Protein AF-A0A920EAX0-F1 (afdb_monomer_lite)

Foldseek 3Di:
DDPPDDDDDPDDAPDDPHDAAAQEEQDLVSLLPDDLRYAYEYQAQPPCSLVSNCVNCVVVPHHRHHYDYFHPLQAQEEEADQDQVVCLVPCLVVLLVCQVVVDVVCPDPDRGQNHDPDNHSVSVDVVSGNYYYYHPVVVVVSVVVGPPDDHPYPHPDPDDDPPPDDDD

pLDDT: mean 79.2, std 18.11, range [25.66, 96.62]

Structure (mmCIF, N/CA/C/O backbone):
data_AF-A0A920EAX0-F1
#
_entry.id   AF-A0A920EAX0-F1
#
loop_
_atom_site.group_PDB
_atom_site.id
_atom_site.type_symbol
_atom_site.label_atom_id
_atom_site.label_alt_id
_atom_site.label_comp_id
_atom_site.label_asym_id
_atom_site.label_entity_id
_atom_site.label_seq_id
_atom_site.pdbx_PDB_ins_code
_atom_site.Cartn_x
_atom_site.Cartn_y
_atom_site.Cartn_z
_atom_site.occupancy
_atom_site.B_iso_or_equiv
_atom_site.auth_seq_id
_atom_site.auth_comp_id
_atom_site.auth_asym_id
_atom_site.auth_atom_id
_atom_site.pdbx_PDB_model_num
ATOM 1 N N . MET A 1 1 ? 32.086 -8.673 -3.005 1.00 49.19 1 MET A N 1
ATOM 2 C CA . MET A 1 1 ? 32.280 -8.300 -4.426 1.00 49.19 1 MET A CA 1
ATOM 3 C C . MET A 1 1 ? 32.367 -9.547 -5.290 1.00 49.19 1 MET A C 1
ATOM 5 O O . MET A 1 1 ? 33.123 -10.460 -4.969 1.00 49.19 1 MET A O 1
ATOM 9 N N . TRP A 1 2 ? 31.598 -9.589 -6.373 1.00 54.00 2 TRP A N 1
ATOM 10 C CA . TRP A 1 2 ? 31.673 -10.642 -7.382 1.00 54.00 2 TRP A CA 1
ATOM 11 C C . TRP A 1 2 ? 32.943 -10.473 -8.231 1.00 54.00 2 TRP A C 1
ATOM 13 O O . TRP A 1 2 ? 33.115 -9.451 -8.882 1.00 54.00 2 TRP A O 1
ATOM 23 N N . ARG A 1 3 ? 33.858 -11.451 -8.205 1.00 78.31 3 ARG A N 1
ATOM 24 C CA . ARG A 1 3 ? 35.167 -11.395 -8.897 1.00 78.31 3 ARG A CA 1
ATOM 25 C C . ARG A 1 3 ? 35.131 -11.995 -10.315 1.00 78.31 3 ARG A C 1
ATOM 27 O O . ARG A 1 3 ? 36.049 -12.715 -10.686 1.00 78.31 3 ARG A O 1
ATOM 34 N N . GLY A 1 4 ? 34.038 -11.816 -11.060 1.00 84.56 4 GLY A N 1
ATOM 35 C CA . GLY A 1 4 ? 33.915 -12.309 -12.446 1.00 84.56 4 GLY A CA 1
ATOM 36 C C . GLY A 1 4 ? 33.992 -13.834 -12.632 1.00 84.56 4 GLY A C 1
ATOM 37 O O . GLY A 1 4 ? 34.155 -14.309 -13.754 1.00 84.56 4 GLY A O 1
ATOM 38 N N . ARG A 1 5 ? 33.889 -14.619 -11.551 1.00 86.50 5 ARG A N 1
ATOM 39 C CA . ARG A 1 5 ? 33.864 -16.088 -11.625 1.00 86.50 5 ARG A CA 1
ATOM 40 C C . ARG A 1 5 ? 32.624 -16.531 -12.404 1.00 86.50 5 ARG A C 1
ATOM 42 O O . ARG A 1 5 ? 31.602 -15.878 -12.323 1.00 86.50 5 ARG A O 1
ATOM 49 N N . LYS A 1 6 ? 32.669 -17.626 -13.156 1.00 88.06 6 LYS A N 1
ATOM 50 C CA . LYS A 1 6 ? 31.451 -18.233 -13.721 1.00 88.06 6 LYS A CA 1
ATOM 51 C C . LYS A 1 6 ? 31.077 -19.420 -12.844 1.00 88.06 6 LYS A C 1
ATOM 53 O O . LYS A 1 6 ? 31.939 -20.243 -12.552 1.00 88.06 6 LYS A O 1
ATOM 58 N N . ILE A 1 7 ? 29.826 -19.482 -12.399 1.00 86.75 7 ILE A N 1
ATOM 59 C CA . ILE A 1 7 ? 29.297 -20.618 -11.637 1.00 86.75 7 ILE A CA 1
ATOM 60 C C . ILE A 1 7 ? 28.147 -21.249 -12.408 1.00 86.75 7 ILE A C 1
ATOM 62 O O . ILE A 1 7 ? 27.375 -20.554 -13.069 1.00 86.75 7 ILE A O 1
ATOM 66 N N . HIS A 1 8 ? 28.051 -22.570 -12.330 1.00 88.69 8 HIS A N 1
ATOM 67 C CA . HIS A 1 8 ? 26.959 -23.327 -12.927 1.00 88.69 8 HIS A CA 1
ATOM 68 C C . HIS A 1 8 ? 25.851 -23.494 -11.889 1.00 88.69 8 HIS A C 1
ATOM 70 O O . HIS A 1 8 ? 26.082 -24.094 -10.842 1.00 88.69 8 HIS A O 1
ATOM 76 N N . VAL A 1 9 ? 24.667 -22.941 -12.158 1.00 86.12 9 VAL A N 1
ATOM 77 C CA . VAL A 1 9 ? 23.519 -23.007 -11.241 1.00 86.12 9 VAL A CA 1
ATOM 78 C C . VAL A 1 9 ? 22.636 -24.196 -11.619 1.00 86.12 9 VAL A C 1
ATOM 80 O O . VAL A 1 9 ? 22.262 -24.353 -12.784 1.00 86.12 9 VAL A O 1
ATOM 83 N N . GLN A 1 10 ? 22.328 -25.044 -10.637 1.00 90.25 10 GLN A N 1
ATOM 84 C CA . GLN A 1 10 ? 21.401 -26.170 -10.754 1.00 90.25 10 GLN A CA 1
ATOM 85 C C . GLN A 1 10 ? 20.416 -26.167 -9.570 1.00 90.25 10 GLN A C 1
ATOM 87 O O . GLN A 1 10 ? 20.820 -25.783 -8.472 1.00 90.25 10 GLN A O 1
ATOM 92 N N . PRO A 1 11 ? 19.161 -26.613 -9.771 1.00 88.75 11 PRO A N 1
ATOM 93 C CA . PRO A 1 11 ? 18.591 -27.065 -11.043 1.00 88.75 11 PRO A CA 1
ATOM 94 C C . PRO A 1 11 ? 18.352 -25.901 -12.018 1.00 88.75 11 PRO A C 1
ATOM 96 O O . PRO A 1 11 ? 18.302 -24.735 -11.628 1.00 88.75 11 PRO A O 1
ATOM 99 N N . LYS A 1 12 ? 18.221 -26.212 -13.312 1.00 86.69 12 LYS A N 1
ATOM 100 C CA . LYS A 1 12 ? 17.773 -25.218 -14.298 1.00 86.69 12 LYS A CA 1
ATOM 101 C C . LYS A 1 12 ? 16.359 -24.725 -13.938 1.00 86.69 12 LYS A C 1
ATOM 103 O O . LYS A 1 12 ? 15.571 -25.525 -13.430 1.00 86.69 12 LYS A O 1
ATOM 108 N N . PRO A 1 13 ? 16.009 -23.457 -14.229 1.00 84.75 13 PRO A N 1
ATOM 109 C CA . PRO A 1 13 ? 14.636 -22.987 -14.090 1.00 84.75 13 PRO A CA 1
ATOM 110 C C . PRO A 1 13 ? 13.666 -23.898 -14.847 1.00 84.75 13 PRO A C 1
ATOM 112 O O . PRO A 1 13 ? 13.950 -24.304 -15.974 1.00 84.75 13 PRO A O 1
ATOM 115 N N . SER A 1 14 ? 12.523 -24.200 -14.231 1.00 86.75 14 SER A N 1
ATOM 116 C CA . SER A 1 14 ? 11.496 -25.048 -14.850 1.00 86.75 14 SER A CA 1
ATOM 117 C C . SER A 1 14 ? 10.825 -24.381 -16.058 1.00 86.75 14 SER A C 1
ATOM 119 O O . SER A 1 14 ? 10.253 -25.081 -16.890 1.00 86.75 14 SER A O 1
ATOM 121 N N . SER A 1 15 ? 10.871 -23.049 -16.157 1.00 84.31 15 SER A N 1
ATOM 122 C CA . SER A 1 15 ? 10.338 -22.271 -17.275 1.00 84.31 15 SER A CA 1
ATOM 123 C C . SER A 1 15 ? 11.445 -21.833 -18.238 1.00 84.31 15 SER A C 1
ATOM 125 O O . SER A 1 15 ? 12.525 -21.384 -17.837 1.00 84.31 15 SER A O 1
ATOM 127 N N . THR A 1 16 ? 11.165 -21.926 -19.539 1.00 81.44 16 THR A N 1
ATOM 128 C CA . THR A 1 16 ? 12.064 -21.436 -20.588 1.00 81.44 16 THR A CA 1
ATOM 129 C C . THR A 1 16 ? 12.238 -19.923 -20.459 1.00 81.44 16 THR A C 1
ATOM 131 O O . THR A 1 16 ? 11.276 -19.172 -20.563 1.00 81.44 16 THR A O 1
ATOM 134 N N . GLY A 1 17 ? 13.475 -19.469 -20.239 1.00 79.12 17 GLY A N 1
ATOM 135 C CA . GLY A 1 17 ? 13.786 -18.045 -20.069 1.00 79.12 17 GLY A CA 1
ATOM 136 C C . GLY A 1 17 ? 13.700 -17.519 -18.632 1.00 79.12 17 GLY A C 1
ATOM 137 O O . GLY A 1 17 ? 13.947 -16.331 -18.439 1.00 79.12 17 GLY A O 1
ATOM 138 N N . GLY A 1 18 ? 13.435 -18.386 -17.647 1.00 82.62 18 GLY A N 1
ATOM 139 C CA . GLY A 1 18 ? 13.343 -18.021 -16.230 1.00 82.62 18 GLY A CA 1
ATOM 140 C C . GLY A 1 18 ? 11.912 -17.718 -15.771 1.00 82.62 18 GLY A C 1
ATOM 141 O O . GLY A 1 18 ? 10.980 -17.756 -16.580 1.00 82.62 18 GLY A O 1
ATOM 142 N N . PRO A 1 19 ? 11.697 -17.514 -14.461 1.00 81.44 19 PRO A N 1
ATOM 143 C CA . PRO A 1 19 ? 10.397 -17.103 -13.942 1.00 81.44 19 PRO A CA 1
ATOM 144 C C . PRO A 1 19 ? 10.064 -15.675 -14.390 1.00 81.44 19 PRO A C 1
ATOM 146 O O . PRO A 1 19 ? 10.965 -14.877 -14.654 1.00 81.44 19 PRO A O 1
ATOM 149 N N . VAL A 1 20 ? 8.772 -15.347 -14.430 1.00 76.75 20 VAL A N 1
ATOM 150 C CA . VAL A 1 20 ? 8.333 -13.947 -14.506 1.00 76.75 20 VAL A CA 1
ATOM 151 C C . VAL A 1 20 ? 8.774 -13.250 -13.223 1.00 76.75 20 VAL A C 1
ATOM 153 O O . VAL A 1 20 ? 8.593 -13.787 -12.127 1.00 76.75 20 VAL A O 1
ATOM 156 N N . ILE A 1 21 ? 9.376 -12.075 -13.365 1.00 79.06 21 ILE A N 1
ATOM 157 C CA . ILE A 1 21 ? 9.786 -11.240 -12.241 1.00 79.06 21 ILE A CA 1
ATOM 158 C C . ILE A 1 21 ? 8.769 -10.109 -12.109 1.00 79.06 21 ILE A C 1
ATOM 160 O O . ILE A 1 21 ? 8.354 -9.521 -13.099 1.00 79.06 21 ILE A O 1
ATOM 164 N N . ALA A 1 22 ? 8.344 -9.819 -10.883 1.00 79.31 22 ALA A N 1
ATOM 165 C CA . ALA A 1 22 ? 7.556 -8.631 -10.592 1.00 79.31 22 ALA A CA 1
ATOM 166 C C . ALA A 1 22 ? 8.489 -7.547 -10.048 1.00 79.31 22 ALA A C 1
ATOM 168 O O . ALA A 1 22 ? 9.263 -7.803 -9.120 1.00 79.31 22 ALA A O 1
ATOM 169 N N . TYR A 1 23 ? 8.415 -6.343 -10.610 1.00 82.25 23 TYR A N 1
ATOM 170 C CA . TYR A 1 23 ? 9.234 -5.211 -10.204 1.00 82.25 23 TYR A CA 1
ATOM 171 C C . TYR A 1 23 ? 8.392 -4.158 -9.482 1.00 82.25 23 TYR A C 1
ATOM 173 O O . TYR A 1 23 ? 7.407 -3.638 -10.009 1.00 82.25 23 TYR A O 1
ATOM 181 N N . GLY A 1 24 ? 8.788 -3.837 -8.251 1.00 80.94 24 GLY A N 1
ATOM 182 C CA . GLY A 1 24 ? 8.151 -2.812 -7.432 1.00 80.94 24 GLY A CA 1
ATOM 183 C C . GLY A 1 24 ? 9.004 -1.552 -7.331 1.00 80.94 24 GLY A C 1
ATOM 184 O O . GLY A 1 24 ? 10.213 -1.622 -7.114 1.00 80.94 24 GLY A O 1
ATOM 185 N N . GLY A 1 25 ? 8.371 -0.382 -7.431 1.00 79.75 25 GLY A N 1
ATOM 186 C CA . GLY A 1 25 ? 9.047 0.887 -7.165 1.00 79.75 25 GLY A CA 1
ATOM 187 C C . GLY A 1 25 ? 8.239 2.117 -7.564 1.00 79.75 25 GLY A C 1
ATOM 188 O O . GLY A 1 25 ? 7.638 2.154 -8.634 1.00 79.75 25 GLY A O 1
ATOM 189 N N . GLY A 1 26 ? 8.233 3.128 -6.692 1.00 81.81 26 GLY A N 1
ATOM 190 C CA . GLY A 1 26 ? 7.480 4.378 -6.867 1.00 81.81 26 GLY A CA 1
ATOM 191 C C . GLY A 1 26 ? 8.314 5.567 -7.351 1.00 81.81 26 GLY A C 1
ATOM 192 O O . GLY A 1 26 ? 8.028 6.698 -6.977 1.00 81.81 26 GLY A O 1
ATOM 193 N N . SER A 1 27 ? 9.386 5.336 -8.116 1.00 85.38 27 SER A N 1
ATOM 194 C CA . SER A 1 27 ? 10.240 6.414 -8.637 1.00 85.38 27 SER A CA 1
ATOM 195 C C . SER A 1 27 ? 10.621 6.184 -10.094 1.00 85.38 27 SER A C 1
ATOM 197 O O . SER A 1 27 ? 10.734 5.042 -10.539 1.00 85.38 27 SER A O 1
ATOM 199 N N . LYS A 1 28 ? 10.929 7.266 -10.820 1.00 85.38 28 LYS A N 1
ATOM 200 C CA . LYS A 1 28 ? 11.448 7.191 -12.196 1.00 85.38 28 LYS A CA 1
ATOM 201 C C . LYS A 1 28 ? 12.708 6.326 -12.300 1.00 85.38 28 LYS A C 1
ATOM 203 O O . LYS A 1 28 ? 12.834 5.526 -13.218 1.00 85.38 28 LYS A O 1
ATOM 208 N N . ALA A 1 29 ? 13.616 6.438 -11.330 1.00 86.44 29 ALA A N 1
ATOM 209 C CA . ALA A 1 29 ? 14.826 5.619 -11.292 1.00 86.44 29 ALA A CA 1
ATOM 210 C C . ALA A 1 29 ? 14.517 4.124 -11.099 1.00 86.44 29 ALA A C 1
ATOM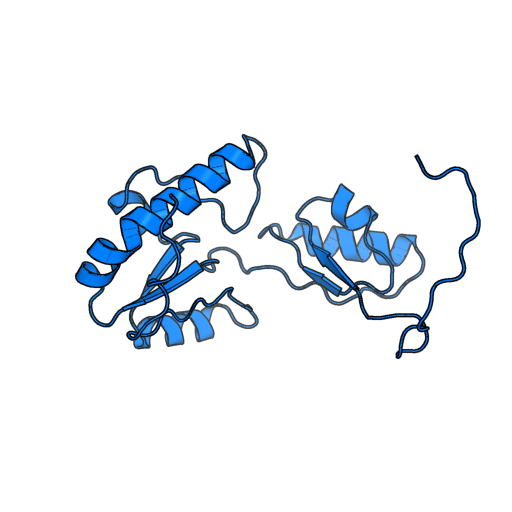 212 O O . ALA A 1 29 ? 15.269 3.281 -11.580 1.00 86.44 29 ALA A O 1
ATOM 213 N N . ALA A 1 30 ? 13.436 3.782 -10.390 1.00 84.88 30 ALA A N 1
ATOM 214 C CA . ALA A 1 30 ? 12.963 2.404 -10.301 1.00 84.88 30 ALA A CA 1
ATOM 215 C C . ALA A 1 30 ? 12.384 1.940 -11.643 1.00 84.88 30 ALA A C 1
ATOM 217 O O . ALA A 1 30 ? 12.753 0.866 -12.106 1.00 84.88 30 ALA A O 1
ATOM 218 N N . ALA A 1 31 ? 11.596 2.783 -12.318 1.00 84.56 31 ALA A N 1
ATOM 219 C CA . ALA A 1 31 ? 11.081 2.466 -13.647 1.00 84.56 31 ALA A CA 1
ATOM 220 C C . ALA A 1 31 ? 12.192 2.161 -14.657 1.00 84.56 31 ALA A C 1
ATOM 222 O O . ALA A 1 31 ? 12.160 1.131 -15.319 1.00 84.56 31 ALA A O 1
ATOM 223 N N . GLN A 1 32 ? 13.251 2.968 -14.660 1.00 85.19 32 GLN A N 1
ATOM 224 C CA . GLN A 1 32 ? 14.428 2.778 -15.515 1.00 85.19 32 GLN A CA 1
ATOM 225 C C . GLN A 1 32 ? 15.244 1.509 -15.220 1.00 85.19 32 GLN A C 1
ATOM 227 O O . GLN A 1 32 ? 16.085 1.115 -16.023 1.00 85.19 32 GLN A O 1
ATOM 232 N N . ARG A 1 33 ? 15.055 0.888 -14.050 1.00 83.62 33 ARG A N 1
ATOM 233 C CA . ARG A 1 33 ? 15.707 -0.379 -13.684 1.00 83.62 33 ARG A CA 1
ATOM 234 C C . ARG A 1 33 ? 14.852 -1.603 -13.988 1.00 83.62 33 ARG A C 1
ATOM 236 O O . ARG A 1 33 ? 15.388 -2.708 -13.914 1.00 83.62 33 ARG A O 1
ATOM 243 N N . SER A 1 34 ? 13.563 -1.419 -14.271 1.00 79.69 34 SER A N 1
ATOM 244 C CA . SER A 1 34 ? 12.690 -2.528 -14.642 1.00 79.69 34 SER A CA 1
ATOM 245 C C . SER A 1 34 ? 13.173 -3.170 -15.934 1.00 79.69 34 SER A C 1
ATOM 247 O O . SER A 1 34 ? 13.717 -2.507 -16.823 1.00 79.69 34 SER A O 1
ATOM 249 N N . THR A 1 35 ? 13.032 -4.486 -16.013 1.00 70.44 35 THR A N 1
ATOM 250 C CA . THR A 1 35 ? 13.391 -5.225 -17.211 1.00 70.44 35 THR A CA 1
ATOM 251 C C . THR A 1 35 ? 12.186 -5.360 -18.140 1.00 70.44 35 THR A C 1
ATOM 253 O O . THR A 1 35 ? 11.041 -5.364 -17.691 1.00 70.44 35 THR A O 1
ATOM 256 N N . PRO A 1 36 ? 12.424 -5.559 -19.444 1.00 64.38 36 PRO A N 1
ATOM 257 C CA . PRO A 1 36 ? 11.382 -5.811 -20.439 1.00 64.38 36 PRO A CA 1
ATOM 258 C C . PRO A 1 36 ? 10.344 -6.893 -20.132 1.00 64.38 36 PRO A C 1
ATOM 260 O O . PRO A 1 36 ? 9.315 -6.956 -20.798 1.00 64.38 36 PRO A O 1
ATOM 263 N N . ARG A 1 37 ? 10.666 -7.820 -19.226 1.00 66.38 37 ARG A N 1
ATOM 264 C CA . ARG A 1 37 ? 9.833 -8.982 -18.897 1.00 66.38 37 ARG A CA 1
ATOM 265 C C . ARG A 1 37 ? 9.177 -8.856 -17.528 1.00 66.38 37 ARG A C 1
ATOM 267 O O . ARG A 1 37 ? 8.589 -9.834 -17.069 1.00 66.38 37 ARG A O 1
ATOM 274 N N . ASP A 1 38 ? 9.318 -7.701 -16.885 1.00 70.69 38 ASP A N 1
ATOM 275 C CA . ASP A 1 38 ? 8.817 -7.510 -15.538 1.00 70.69 38 ASP A CA 1
ATOM 276 C C . ASP A 1 38 ? 7.359 -7.048 -15.565 1.00 70.69 38 ASP A C 1
ATOM 278 O O . ASP A 1 38 ? 7.012 -6.092 -16.261 1.00 70.69 38 ASP A O 1
ATOM 282 N N . ASP A 1 39 ? 6.520 -7.686 -14.752 1.00 73.62 39 ASP A N 1
ATOM 283 C CA . ASP A 1 39 ? 5.242 -7.092 -14.365 1.00 73.62 39 ASP A CA 1
ATOM 284 C C . ASP A 1 39 ? 5.515 -5.984 -13.349 1.00 73.62 39 ASP A C 1
ATOM 286 O O . ASP A 1 39 ? 6.257 -6.179 -12.381 1.00 73.62 39 ASP A O 1
ATOM 290 N N . VAL A 1 40 ? 4.908 -4.818 -13.542 1.00 79.12 40 VAL A N 1
ATOM 291 C CA . VAL A 1 40 ? 5.260 -3.630 -12.770 1.00 79.12 40 VAL A CA 1
ATOM 292 C C . VAL A 1 40 ? 4.166 -3.259 -11.776 1.00 79.12 40 VAL A C 1
ATOM 294 O O . VAL A 1 40 ? 3.007 -3.050 -12.140 1.00 79.12 40 VAL A O 1
ATOM 297 N N . PHE A 1 41 ? 4.571 -3.076 -10.516 1.00 81.62 41 PHE A N 1
ATOM 298 C CA . PHE A 1 41 ? 3.688 -2.706 -9.409 1.00 81.62 41 PHE A CA 1
ATOM 299 C C . PHE A 1 41 ? 4.203 -1.461 -8.674 1.00 81.62 41 PHE A C 1
ATOM 301 O O . PHE A 1 41 ? 4.927 -1.578 -7.672 1.00 81.62 41 PHE A O 1
ATOM 308 N N . PRO A 1 42 ? 3.863 -0.247 -9.146 1.00 81.81 42 PRO A N 1
ATOM 309 C CA . PRO A 1 42 ? 4.250 0.979 -8.469 1.00 81.81 42 PRO A CA 1
ATOM 310 C C . PRO A 1 42 ? 3.676 1.002 -7.051 1.00 81.81 42 PRO A C 1
ATOM 312 O O . PRO A 1 42 ? 2.491 0.768 -6.848 1.00 81.81 42 PRO A O 1
ATOM 315 N N . GLN A 1 43 ? 4.514 1.309 -6.061 1.00 83.00 43 GLN A N 1
ATOM 316 C CA . GLN A 1 43 ? 4.110 1.385 -4.646 1.00 83.00 43 GLN A CA 1
ATOM 317 C C . GLN A 1 43 ? 3.619 2.792 -4.257 1.00 83.00 43 GLN A C 1
ATOM 319 O O . GLN A 1 43 ? 3.634 3.178 -3.093 1.00 83.00 43 GLN A O 1
ATOM 324 N N . THR A 1 44 ? 3.220 3.585 -5.250 1.00 84.62 44 THR A N 1
ATOM 325 C CA . THR A 1 44 ? 2.759 4.970 -5.121 1.00 84.62 44 THR A CA 1
ATOM 326 C C . THR A 1 44 ? 1.501 5.162 -5.960 1.00 84.62 44 THR A C 1
ATOM 328 O O . THR A 1 44 ? 1.250 4.397 -6.891 1.00 84.62 44 THR A O 1
ATOM 331 N N . TH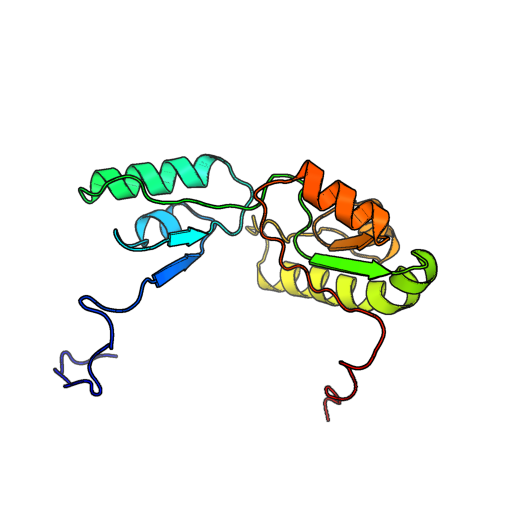R A 1 45 ? 0.723 6.192 -5.640 1.00 83.62 45 THR A N 1
ATOM 332 C CA . THR A 1 45 ? -0.480 6.581 -6.394 1.00 83.62 45 THR A CA 1
ATOM 333 C C . THR A 1 45 ? -0.181 7.601 -7.499 1.00 83.62 45 THR A C 1
ATOM 335 O O . THR A 1 45 ? -1.111 8.108 -8.126 1.00 83.62 45 THR A O 1
ATOM 338 N N . ASP A 1 46 ? 1.098 7.919 -7.739 1.00 86.88 46 ASP A N 1
ATOM 339 C CA . ASP A 1 46 ? 1.518 8.846 -8.791 1.00 86.88 46 ASP A CA 1
ATOM 340 C C . ASP A 1 46 ? 1.154 8.300 -10.190 1.00 86.88 46 ASP A C 1
ATOM 342 O O . ASP A 1 46 ? 1.720 7.287 -10.623 1.00 86.88 46 ASP A O 1
ATOM 346 N N . PRO A 1 47 ? 0.241 8.963 -10.929 1.00 83.25 47 PRO A N 1
ATOM 347 C CA . PRO A 1 47 ? -0.167 8.515 -12.257 1.00 83.25 47 PRO A CA 1
ATOM 348 C C . PRO A 1 47 ? 0.980 8.558 -13.278 1.00 83.25 47 PRO A C 1
ATOM 350 O O . PRO A 1 47 ? 0.927 7.843 -14.279 1.00 83.25 47 PRO A O 1
ATOM 353 N N . MET A 1 48 ? 2.039 9.338 -13.027 1.00 87.25 48 MET A N 1
ATOM 354 C CA . MET A 1 48 ? 3.208 9.408 -13.907 1.00 87.25 48 MET A CA 1
ATOM 355 C C . MET A 1 48 ? 4.026 8.118 -13.920 1.00 87.25 48 MET A C 1
ATOM 357 O O . MET A 1 48 ? 4.834 7.927 -14.827 1.00 87.25 48 MET A O 1
ATOM 361 N N . MET A 1 49 ? 3.817 7.208 -12.962 1.00 86.38 49 MET A N 1
ATOM 362 C CA . MET A 1 49 ? 4.535 5.934 -12.944 1.00 86.38 49 MET A CA 1
ATOM 363 C C . MET A 1 49 ? 4.300 5.143 -14.224 1.00 86.38 49 MET A C 1
ATOM 365 O O . MET A 1 49 ? 5.272 4.741 -14.854 1.00 86.38 49 MET A O 1
ATOM 369 N N . ALA A 1 50 ? 3.044 4.992 -14.655 1.00 83.31 50 ALA A N 1
ATOM 370 C CA . ALA A 1 50 ? 2.724 4.284 -15.896 1.00 83.31 50 ALA A CA 1
ATOM 371 C C . ALA A 1 50 ? 3.468 4.891 -17.098 1.00 83.31 50 ALA A C 1
ATOM 373 O O . ALA A 1 50 ? 4.063 4.165 -17.888 1.00 83.31 50 ALA A O 1
ATOM 374 N N . VAL A 1 51 ? 3.538 6.225 -17.167 1.00 88.19 51 VAL A N 1
ATOM 375 C CA . VAL A 1 51 ? 4.279 6.939 -18.217 1.00 88.19 51 VAL A CA 1
ATOM 376 C C . VAL A 1 51 ? 5.769 6.599 -18.175 1.00 88.19 51 VAL A C 1
ATOM 378 O O . VAL A 1 51 ? 6.344 6.279 -19.209 1.00 88.19 51 VAL A O 1
ATOM 381 N N . PHE A 1 52 ? 6.404 6.619 -16.999 1.00 88.19 52 PHE A N 1
ATOM 382 C CA . PHE A 1 52 ? 7.833 6.312 -16.887 1.00 88.19 52 PHE A CA 1
ATOM 383 C C . PHE A 1 52 ? 8.167 4.864 -17.253 1.00 88.19 52 PHE A C 1
ATOM 385 O O . PHE A 1 52 ? 9.210 4.624 -17.861 1.00 88.19 52 PHE A O 1
ATOM 392 N N . TYR A 1 53 ? 7.302 3.910 -16.903 1.00 83.69 53 TYR A N 1
ATOM 393 C CA . TYR A 1 53 ? 7.481 2.512 -17.296 1.00 83.69 53 TYR A CA 1
ATOM 394 C C . TYR A 1 53 ? 7.280 2.319 -18.804 1.00 83.69 53 TYR A C 1
ATOM 396 O O . TYR A 1 53 ? 8.092 1.650 -19.442 1.00 83.69 53 TYR A O 1
ATOM 404 N N . ASP A 1 54 ? 6.281 2.971 -19.402 1.00 85.06 54 ASP A N 1
ATOM 405 C CA . ASP A 1 54 ? 6.035 2.915 -20.847 1.00 85.06 54 ASP A CA 1
ATOM 406 C C . ASP A 1 54 ? 7.158 3.573 -21.663 1.00 85.06 54 ASP A C 1
ATOM 408 O O . ASP A 1 54 ? 7.552 3.067 -22.718 1.00 85.06 54 ASP A O 1
ATOM 412 N N . GLU A 1 55 ? 7.679 4.711 -21.198 1.00 87.75 55 GLU A N 1
ATOM 413 C CA . GLU A 1 55 ? 8.828 5.388 -21.806 1.00 87.75 55 GLU A CA 1
ATOM 414 C C . GLU A 1 55 ? 10.077 4.512 -21.759 1.00 87.75 55 GLU A C 1
ATOM 416 O O . GLU A 1 55 ? 10.782 4.393 -22.765 1.00 87.75 55 GLU A O 1
ATOM 421 N N . GLU A 1 56 ? 10.337 3.872 -20.618 1.00 86.00 56 GLU A N 1
ATOM 422 C CA . GLU A 1 56 ? 11.475 2.975 -20.480 1.00 86.00 56 GLU A CA 1
ATOM 423 C C . GLU A 1 56 ? 11.319 1.748 -21.378 1.00 86.00 56 GLU A C 1
ATOM 425 O O . GLU A 1 56 ? 12.242 1.446 -22.134 1.00 86.00 56 GLU A O 1
ATOM 430 N N . ALA A 1 57 ? 10.146 1.103 -21.384 1.00 82.88 57 ALA A N 1
ATOM 431 C CA . ALA A 1 57 ? 9.854 -0.039 -22.248 1.00 82.88 57 ALA A CA 1
ATOM 432 C C . ALA A 1 57 ? 10.123 0.291 -23.725 1.00 82.88 57 ALA A C 1
ATOM 434 O O . ALA A 1 57 ? 10.841 -0.449 -24.405 1.00 82.88 57 ALA A O 1
ATOM 435 N N . LYS A 1 58 ? 9.654 1.456 -24.199 1.00 84.88 58 LYS A N 1
ATOM 436 C CA . LYS A 1 58 ? 9.945 1.960 -25.553 1.00 84.88 58 LYS A CA 1
ATOM 437 C C . LYS A 1 58 ? 11.441 2.170 -25.777 1.00 84.88 58 LYS A C 1
ATOM 439 O O . LYS A 1 58 ? 11.963 1.749 -26.808 1.00 84.88 58 LYS A O 1
ATOM 444 N N . ARG A 1 59 ? 12.143 2.791 -24.823 1.00 85.06 59 ARG A N 1
ATOM 445 C CA . ARG A 1 59 ? 13.587 3.070 -24.909 1.00 85.06 59 ARG A CA 1
ATOM 446 C C . ARG A 1 59 ? 14.415 1.795 -25.074 1.00 85.06 59 ARG A C 1
ATOM 448 O O . ARG A 1 59 ? 15.400 1.804 -25.808 1.00 85.06 59 ARG A O 1
ATOM 455 N N . VAL A 1 60 ? 14.026 0.708 -24.408 1.00 82.38 60 VAL A N 1
ATOM 456 C CA . VAL A 1 60 ? 14.711 -0.594 -24.490 1.00 82.38 60 VAL A CA 1
ATOM 457 C C . VAL A 1 60 ? 14.167 -1.507 -25.597 1.00 82.38 60 VAL A C 1
ATOM 459 O O . VAL A 1 60 ? 14.590 -2.658 -25.695 1.00 82.38 60 VAL A O 1
ATOM 462 N N . GLY A 1 61 ? 13.261 -1.007 -26.444 1.00 78.44 61 GLY A N 1
ATOM 463 C CA . GLY A 1 61 ? 12.749 -1.715 -27.620 1.00 78.44 61 GLY A CA 1
ATOM 464 C C . GLY A 1 61 ? 11.699 -2.785 -27.318 1.00 78.44 61 GLY A C 1
ATOM 465 O O . GLY A 1 61 ? 11.635 -3.782 -28.033 1.00 78.44 61 GLY A O 1
ATOM 466 N N . ASN A 1 62 ? 10.893 -2.606 -26.268 1.00 71.31 62 ASN A N 1
ATOM 467 C CA . ASN A 1 62 ? 9.866 -3.559 -25.846 1.00 71.31 62 ASN A CA 1
ATOM 468 C C . ASN A 1 62 ? 8.455 -2.966 -25.893 1.00 71.31 62 ASN A C 1
ATOM 470 O O . ASN A 1 62 ? 8.289 -1.745 -25.807 1.00 71.31 62 ASN A O 1
ATOM 474 N N . PRO A 1 63 ? 7.423 -3.818 -26.043 1.00 72.62 63 PRO A N 1
ATOM 475 C CA . PRO A 1 63 ? 6.047 -3.368 -25.918 1.00 72.62 63 PRO A CA 1
ATOM 476 C C . PRO A 1 63 ? 5.783 -2.864 -24.488 1.00 72.62 63 PRO A C 1
ATOM 478 O O . PRO A 1 63 ? 6.316 -3.446 -23.540 1.00 72.62 63 PRO A O 1
ATOM 481 N N . PRO A 1 64 ? 4.956 -1.817 -24.316 1.00 71.31 64 PRO A N 1
ATOM 482 C CA . PRO A 1 64 ? 4.448 -1.422 -23.006 1.00 71.31 64 PRO A CA 1
ATOM 483 C C . PRO A 1 64 ? 3.840 -2.622 -22.271 1.00 71.31 64 PRO A C 1
ATOM 485 O O . PRO A 1 64 ? 3.028 -3.360 -22.838 1.00 71.31 64 PRO A O 1
ATOM 488 N N . GLY A 1 65 ? 4.291 -2.841 -21.037 1.00 67.56 65 GLY A N 1
ATOM 489 C CA . GLY A 1 65 ? 3.869 -3.953 -20.193 1.00 67.56 65 GLY A CA 1
ATOM 4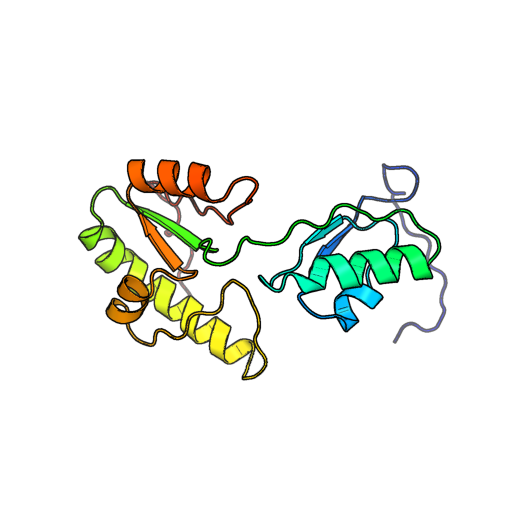90 C C . GLY A 1 65 ? 2.654 -3.621 -19.330 1.00 67.56 65 GLY A C 1
ATOM 491 O O . GLY A 1 65 ? 2.053 -2.549 -19.414 1.00 67.56 65 GLY A O 1
ATOM 492 N N . LEU A 1 66 ? 2.300 -4.558 -18.456 1.00 73.88 66 LEU A N 1
ATOM 493 C CA . LEU A 1 66 ? 1.247 -4.363 -17.470 1.00 73.88 66 LEU A CA 1
ATOM 494 C C . LEU A 1 66 ? 1.788 -3.544 -16.287 1.00 73.88 66 LEU A C 1
ATOM 496 O O . LEU A 1 66 ? 2.593 -4.039 -15.501 1.00 73.88 66 LEU A O 1
ATOM 500 N N . THR A 1 67 ? 1.309 -2.306 -16.142 1.00 76.50 67 THR A N 1
ATOM 501 C CA . THR A 1 67 ? 1.554 -1.478 -14.950 1.00 76.50 67 THR A CA 1
ATOM 502 C C . THR A 1 67 ? 0.293 -1.438 -14.093 1.00 76.50 67 THR A C 1
ATOM 504 O O . THR A 1 67 ? -0.730 -0.900 -14.515 1.00 76.50 67 THR A O 1
ATOM 507 N N . ILE A 1 68 ? 0.355 -1.994 -12.880 1.00 77.56 68 ILE A N 1
ATOM 508 C CA . ILE A 1 68 ? -0.768 -1.996 -11.929 1.00 77.56 68 ILE A CA 1
ATOM 509 C C . ILE A 1 68 ? -0.335 -1.312 -10.635 1.00 77.56 68 ILE A C 1
ATOM 511 O O . ILE A 1 68 ? 0.407 -1.884 -9.841 1.00 77.56 68 ILE A O 1
ATOM 515 N N . GLY A 1 69 ? -0.827 -0.094 -10.414 1.00 76.06 69 GLY A N 1
ATOM 516 C CA . GLY A 1 69 ? -0.610 0.665 -9.182 1.00 76.06 69 GLY A CA 1
ATOM 517 C C . GLY A 1 69 ? -1.868 0.769 -8.312 1.00 76.06 69 GLY A C 1
ATOM 518 O O . GLY A 1 69 ? -2.976 0.511 -8.792 1.00 76.06 69 GLY A O 1
ATOM 519 N N . PRO A 1 70 ? -1.718 1.163 -7.037 1.00 77.00 70 PRO A N 1
ATOM 520 C CA . PRO A 1 70 ? -2.846 1.467 -6.168 1.00 77.00 70 PRO A CA 1
ATOM 521 C C . PRO A 1 70 ? -3.619 2.683 -6.695 1.00 77.00 70 PRO A C 1
ATOM 523 O O . PRO A 1 70 ? -3.033 3.690 -7.097 1.00 77.00 70 PRO A O 1
ATOM 526 N N . SER A 1 71 ? -4.951 2.612 -6.667 1.00 82.25 71 SER A N 1
ATOM 527 C CA . SER A 1 71 ? -5.793 3.774 -6.957 1.00 82.25 71 SER A CA 1
ATOM 528 C C . SER A 1 71 ? -5.644 4.838 -5.868 1.00 82.25 71 SER A C 1
ATOM 530 O O . SER A 1 71 ? -5.513 4.532 -4.682 1.00 82.25 71 SER A O 1
ATOM 532 N N . LYS A 1 72 ? -5.699 6.115 -6.259 1.00 83.50 72 LYS A N 1
ATOM 533 C CA . LYS A 1 72 ? -5.642 7.233 -5.311 1.00 83.50 72 LYS A CA 1
ATOM 534 C C . LYS A 1 72 ? -6.780 7.137 -4.288 1.00 83.50 72 LYS A C 1
ATOM 536 O O . LYS A 1 72 ? -7.940 6.988 -4.664 1.00 83.50 72 LYS A O 1
ATOM 541 N N . GLY A 1 73 ? -6.438 7.246 -3.004 1.00 83.62 73 GLY A N 1
ATOM 542 C CA . GLY A 1 73 ? -7.394 7.159 -1.895 1.00 83.62 73 GLY A CA 1
ATOM 543 C C . GLY A 1 73 ? -7.912 5.747 -1.611 1.00 83.62 73 GLY A C 1
ATOM 544 O O . GLY A 1 73 ? -8.781 5.593 -0.759 1.00 83.62 73 GLY A O 1
ATOM 545 N N . ALA A 1 74 ? -7.412 4.722 -2.304 1.00 84.94 74 ALA A N 1
ATOM 546 C CA . ALA A 1 74 ? -7.688 3.339 -1.949 1.00 84.94 74 ALA A CA 1
ATOM 547 C C . ALA A 1 74 ? -6.875 2.978 -0.690 1.00 84.94 74 ALA A C 1
ATOM 549 O O . ALA A 1 74 ? -5.690 3.320 -0.631 1.00 84.94 74 ALA A O 1
ATOM 550 N N . PRO A 1 75 ? -7.467 2.303 0.311 1.00 88.19 75 PRO A N 1
ATOM 551 C CA . PRO A 1 75 ? -6.702 1.852 1.468 1.00 88.19 75 PRO A CA 1
ATOM 552 C C . PRO A 1 75 ? -5.656 0.821 1.043 1.00 88.19 75 PRO A C 1
ATOM 554 O O . PRO A 1 75 ? -5.885 0.077 0.097 1.00 88.19 75 PRO A O 1
ATOM 557 N N . THR A 1 76 ? -4.524 0.730 1.728 1.00 84.62 76 THR A N 1
ATOM 558 C CA . THR A 1 76 ? -3.526 -0.325 1.476 1.00 84.62 76 THR A CA 1
ATOM 559 C C . THR A 1 76 ? -3.615 -1.450 2.502 1.00 84.62 76 THR A C 1
ATOM 561 O O . THR A 1 76 ? -3.332 -2.596 2.154 1.00 84.62 76 THR A O 1
ATOM 564 N N . THR A 1 77 ? -4.108 -1.142 3.705 1.00 87.94 77 THR A N 1
ATOM 565 C CA . THR A 1 77 ? -4.315 -2.068 4.820 1.00 87.94 77 THR A CA 1
ATOM 566 C C . THR A 1 77 ? -5.749 -1.940 5.329 1.00 87.94 77 THR A C 1
ATOM 568 O O . THR A 1 77 ? -6.170 -0.879 5.790 1.00 87.94 77 THR A O 1
ATOM 571 N N . VAL A 1 78 ? -6.515 -3.032 5.265 1.00 89.31 78 VAL A N 1
ATOM 572 C CA . VAL A 1 78 ? -7.918 -3.062 5.705 1.00 89.31 78 VAL A CA 1
ATOM 573 C C . VAL A 1 78 ? -8.147 -4.223 6.664 1.00 89.31 78 VAL A C 1
ATOM 575 O O . VAL A 1 78 ? -7.898 -5.367 6.295 1.00 89.31 78 VAL A O 1
ATOM 578 N N . PHE A 1 79 ? -8.682 -3.933 7.850 1.00 90.25 79 PHE A N 1
ATOM 579 C CA . PHE A 1 79 ? -9.186 -4.926 8.799 1.00 90.25 79 PHE A CA 1
ATOM 580 C C . PHE A 1 79 ? -10.713 -4.955 8.782 1.00 90.25 79 PHE A C 1
ATOM 582 O O . PHE A 1 79 ? -11.365 -3.918 8.655 1.00 90.25 79 PHE A O 1
ATOM 589 N N . LEU A 1 80 ? -11.291 -6.147 8.934 1.00 90.50 80 LEU A N 1
ATOM 590 C CA . LEU A 1 80 ? -12.737 -6.318 9.032 1.00 90.50 80 LEU A CA 1
ATOM 591 C C . LEU A 1 80 ? -13.146 -6.495 10.494 1.00 90.50 80 LEU A C 1
ATOM 593 O O . LEU A 1 80 ? -12.595 -7.344 11.193 1.00 90.50 80 LEU A O 1
ATOM 597 N N . ALA A 1 81 ? -14.146 -5.738 10.935 1.00 90.44 81 ALA A N 1
ATOM 598 C CA . ALA A 1 81 ? -14.731 -5.869 12.264 1.00 90.44 81 ALA A CA 1
ATOM 599 C C . ALA A 1 81 ? -16.260 -5.754 12.204 1.00 90.44 81 ALA A C 1
ATOM 601 O O . ALA A 1 81 ? -16.801 -4.924 11.478 1.00 90.44 81 ALA A O 1
ATOM 602 N N . GLU A 1 82 ? -16.972 -6.567 12.990 1.00 89.75 82 GLU A N 1
ATOM 603 C CA . GLU A 1 82 ? -18.434 -6.446 13.130 1.00 89.75 82 GLU A CA 1
ATOM 604 C C . GLU A 1 82 ? -18.831 -5.164 13.874 1.00 89.75 82 GLU A C 1
ATOM 606 O O . GLU A 1 82 ? -19.831 -4.529 13.551 1.00 89.75 82 GLU A O 1
ATOM 611 N N . SER A 1 83 ? -18.019 -4.765 14.855 1.00 93.00 83 SER A N 1
ATOM 612 C CA . SER A 1 83 ? -18.134 -3.497 15.569 1.00 93.00 83 SER A CA 1
ATOM 613 C C . SER A 1 83 ? -16.880 -2.678 15.307 1.00 93.00 83 SER A C 1
ATOM 615 O O . SER A 1 83 ? -15.778 -3.100 15.662 1.00 93.00 83 SER A O 1
ATOM 617 N N . LEU A 1 84 ? -17.056 -1.505 14.698 1.00 92.56 84 LEU A N 1
ATOM 618 C CA . LEU A 1 84 ? -15.949 -0.598 14.404 1.00 92.56 84 LEU A CA 1
ATOM 619 C C . LEU A 1 84 ? -15.237 -0.157 15.681 1.00 92.56 84 LEU A C 1
ATOM 621 O O . LEU A 1 84 ? -14.014 -0.163 15.709 1.00 92.56 84 LEU A O 1
ATOM 625 N N . ASP A 1 85 ? -15.977 0.161 16.743 1.00 93.25 85 ASP A N 1
ATOM 626 C CA . ASP A 1 85 ? -15.373 0.631 17.993 1.00 93.25 85 ASP A CA 1
ATOM 627 C C . ASP A 1 85 ? -14.506 -0.448 18.644 1.00 93.25 85 ASP A C 1
ATOM 629 O O . ASP A 1 85 ? -13.356 -0.175 18.975 1.00 93.25 85 ASP A O 1
ATOM 633 N N . LYS A 1 86 ? -14.991 -1.696 18.712 1.00 91.75 86 LYS A N 1
ATOM 634 C CA . LYS A 1 86 ? -14.175 -2.827 19.188 1.00 91.75 86 LYS A CA 1
ATOM 635 C C . LYS A 1 86 ? -12.970 -3.085 18.286 1.00 91.75 86 LYS A C 1
ATOM 637 O O . LYS A 1 86 ? -11.893 -3.417 18.769 1.00 91.75 86 LYS A O 1
ATOM 642 N N . GLY A 1 87 ? -13.148 -2.940 16.972 1.00 93.00 87 GLY A N 1
ATOM 643 C CA . GLY A 1 87 ? -12.063 -3.080 16.008 1.00 93.00 87 GLY A CA 1
ATOM 644 C C . GLY A 1 87 ? -10.966 -2.040 16.233 1.00 93.00 87 GLY A C 1
ATOM 645 O O . GLY A 1 87 ? -9.796 -2.399 16.287 1.00 93.00 87 GLY A O 1
ATOM 646 N N . TRP A 1 88 ? -11.334 -0.773 16.413 1.00 94.38 88 TRP A N 1
ATOM 647 C CA . TRP A 1 88 ? -10.391 0.318 16.669 1.00 94.38 88 TRP A CA 1
ATOM 648 C C . TRP A 1 88 ? -9.738 0.228 18.046 1.00 94.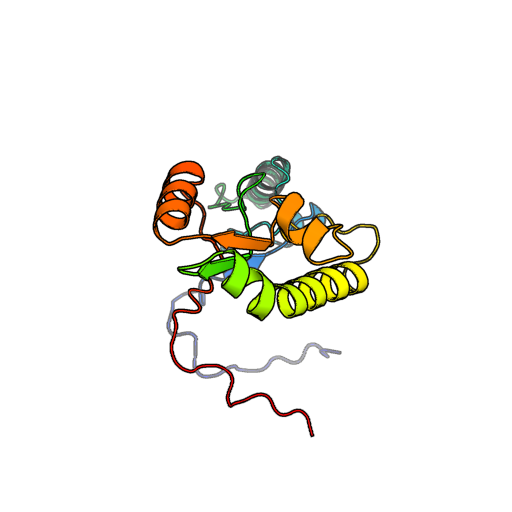38 88 TRP A C 1
ATOM 650 O O . TRP A 1 88 ? -8.541 0.481 18.151 1.00 94.38 88 TRP A O 1
ATOM 660 N N . GLU A 1 89 ? -10.478 -0.189 19.072 1.00 94.69 89 GLU A N 1
ATOM 661 C CA . GLU A 1 89 ? -9.928 -0.466 20.402 1.00 94.69 89 GLU A CA 1
ATOM 662 C C . GLU A 1 89 ? -8.855 -1.563 20.344 1.00 94.69 89 GLU A C 1
ATOM 664 O O . GLU A 1 89 ? -7.780 -1.421 20.923 1.00 94.69 89 GLU A O 1
ATOM 669 N N . GLN A 1 90 ? -9.120 -2.639 19.599 1.00 93.19 90 GLN A N 1
ATOM 670 C CA . GLN A 1 90 ? -8.225 -3.788 19.526 1.00 93.19 90 GLN A CA 1
ATOM 671 C C . GLN A 1 90 ? -7.052 -3.588 18.556 1.00 93.19 90 GLN A C 1
ATOM 673 O O . GLN A 1 90 ? -5.916 -3.905 18.897 1.00 93.19 90 GLN A O 1
ATOM 678 N N . TYR A 1 91 ? -7.310 -3.119 17.332 1.00 93.00 91 TYR A N 1
ATOM 679 C CA . TYR A 1 91 ? -6.324 -3.089 16.244 1.00 93.00 91 TYR A CA 1
ATOM 680 C C . TYR A 1 91 ? -5.712 -1.710 16.003 1.00 93.00 91 TYR A C 1
ATOM 682 O O . TYR A 1 91 ? -4.602 -1.624 15.477 1.00 93.00 91 TYR A O 1
ATOM 690 N N . GLY A 1 92 ? -6.393 -0.640 16.421 1.00 94.19 92 GLY A N 1
ATOM 691 C CA . GLY A 1 92 ? -5.941 0.737 16.234 1.00 94.19 92 GLY A CA 1
ATOM 692 C C . GLY A 1 92 ? -4.516 0.994 16.738 1.00 94.19 92 GLY A C 1
ATOM 693 O O . GLY A 1 92 ? -3.719 1.533 15.970 1.00 94.19 92 GLY A O 1
ATOM 694 N N . PRO A 1 93 ? -4.138 0.565 17.961 1.00 95.06 93 PRO A N 1
ATOM 695 C CA . PRO A 1 93 ? -2.778 0.755 18.468 1.00 95.06 93 PRO A CA 1
ATOM 696 C C . PRO A 1 93 ? -1.696 0.080 17.610 1.00 95.06 93 PRO A C 1
ATOM 698 O O . PRO A 1 93 ? -0.626 0.651 17.410 1.00 95.06 93 PRO A O 1
ATOM 701 N N . TYR A 1 94 ? -1.974 -1.108 17.063 1.00 94.06 94 TYR A N 1
ATOM 702 C CA . TYR A 1 94 ? -1.029 -1.833 16.207 1.00 94.06 94 TYR A CA 1
ATOM 703 C C . TYR A 1 94 ? -0.908 -1.196 14.821 1.00 94.06 94 TYR A C 1
ATOM 705 O O . TYR A 1 94 ? 0.197 -1.066 14.301 1.00 94.06 94 TYR A O 1
ATOM 713 N N . MET A 1 95 ? -2.031 -0.761 14.242 1.00 93.50 95 MET A N 1
ATOM 714 C CA . MET A 1 95 ? -2.041 -0.045 12.963 1.00 93.50 95 MET A CA 1
ATOM 715 C C . MET A 1 95 ? -1.307 1.295 13.075 1.00 93.50 95 MET A C 1
ATOM 717 O O . MET A 1 95 ? -0.547 1.650 12.181 1.00 93.50 95 MET A O 1
ATOM 721 N N . LEU A 1 96 ? -1.476 2.008 14.194 1.00 95.44 96 LEU A N 1
ATOM 722 C CA . LEU A 1 96 ? -0.739 3.241 14.464 1.00 95.44 96 LEU A CA 1
ATOM 723 C C . LEU A 1 96 ? 0.764 2.980 14.601 1.00 95.44 96 LEU A C 1
ATOM 725 O O . LEU A 1 96 ? 1.562 3.741 14.061 1.00 95.44 96 LEU A O 1
ATOM 729 N N . HIS A 1 97 ? 1.155 1.908 15.297 1.00 93.75 97 HIS A N 1
ATOM 730 C CA . HIS A 1 97 ? 2.562 1.536 15.417 1.00 93.75 97 HIS A CA 1
ATOM 731 C C . HIS A 1 97 ? 3.195 1.279 14.042 1.00 93.75 97 HIS A C 1
ATOM 733 O O . HIS A 1 97 ? 4.231 1.865 13.739 1.00 93.75 97 HIS A O 1
ATOM 739 N N . ASP A 1 98 ? 2.539 0.488 13.188 1.00 92.56 98 ASP A N 1
ATOM 740 C CA . ASP A 1 98 ? 2.997 0.229 11.817 1.00 92.56 98 ASP A CA 1
ATOM 741 C C . ASP A 1 98 ? 3.097 1.523 10.994 1.00 92.56 98 ASP A C 1
ATOM 743 O O . ASP A 1 98 ? 4.138 1.806 10.403 1.00 92.56 98 ASP A O 1
ATOM 747 N N . ALA A 1 99 ? 2.063 2.372 11.032 1.00 92.12 99 ALA A N 1
ATOM 748 C CA . ALA A 1 99 ? 2.039 3.650 10.322 1.00 92.12 99 ALA A CA 1
ATOM 749 C C . ALA A 1 99 ? 3.197 4.578 10.730 1.00 92.12 99 ALA A C 1
ATOM 751 O O . ALA A 1 99 ? 3.890 5.131 9.869 1.00 92.12 99 ALA A O 1
ATOM 752 N N . VAL A 1 100 ? 3.435 4.728 12.037 1.00 93.75 100 VAL A N 1
ATOM 753 C CA . VAL A 1 100 ? 4.503 5.583 12.572 1.00 93.75 100 VAL A CA 1
ATOM 754 C C . VAL A 1 100 ? 5.877 5.000 12.248 1.00 93.75 100 VAL A C 1
ATOM 756 O O . VAL A 1 100 ? 6.714 5.715 11.697 1.00 93.75 100 VAL A O 1
ATOM 759 N N . SER A 1 101 ? 6.100 3.708 12.504 1.00 91.94 101 SER A N 1
ATOM 760 C CA . SER A 1 101 ? 7.379 3.049 12.216 1.00 91.94 101 SER A CA 1
ATOM 761 C C . SER A 1 101 ? 7.706 3.043 10.721 1.00 91.94 101 SER A C 1
ATOM 763 O O . SER A 1 101 ? 8.848 3.298 10.335 1.00 91.94 101 SER A O 1
ATOM 765 N N . TYR A 1 102 ? 6.711 2.825 9.857 1.00 89.12 102 TYR A N 1
ATOM 766 C CA . TYR A 1 102 ? 6.890 2.891 8.408 1.00 89.12 102 TYR A CA 1
ATOM 767 C C . TYR A 1 102 ? 7.243 4.308 7.940 1.00 89.12 102 TYR A C 1
ATOM 769 O O . TYR A 1 102 ? 8.135 4.487 7.105 1.00 89.12 102 TYR A O 1
ATOM 777 N N . ARG A 1 103 ? 6.579 5.334 8.493 1.00 91.69 103 ARG A N 1
ATOM 778 C CA . ARG A 1 103 ? 6.887 6.743 8.208 1.00 91.69 103 ARG A CA 1
ATOM 779 C C . ARG A 1 103 ? 8.319 7.099 8.611 1.00 91.69 103 ARG A C 1
ATOM 781 O O . ARG A 1 103 ? 9.024 7.720 7.817 1.00 91.69 103 ARG A O 1
ATOM 788 N N . GLU A 1 104 ? 8.751 6.691 9.801 1.00 89.38 104 GLU A N 1
ATOM 789 C CA . GLU A 1 104 ? 10.113 6.929 10.298 1.00 89.38 104 GLU A CA 1
ATOM 790 C C . GLU A 1 104 ? 11.169 6.241 9.430 1.00 89.38 104 GLU A C 1
ATOM 792 O O . GLU A 1 104 ? 12.164 6.864 9.059 1.00 89.38 104 GLU A O 1
ATOM 797 N N . TRP A 1 105 ? 10.930 4.983 9.051 1.00 87.62 105 TRP A N 1
ATOM 798 C CA . TRP A 1 105 ? 11.849 4.215 8.213 1.00 87.62 105 TRP A CA 1
ATOM 799 C C . TRP A 1 105 ? 12.051 4.836 6.824 1.00 87.62 105 TRP A C 1
ATOM 801 O O . TRP A 1 105 ? 13.173 4.883 6.317 1.00 87.62 105 TRP A O 1
ATOM 811 N N . MET A 1 106 ? 10.974 5.321 6.205 1.00 83.56 106 MET A N 1
ATOM 812 C CA . MET A 1 106 ? 11.005 5.841 4.835 1.00 83.56 106 MET A CA 1
ATOM 813 C C . MET A 1 106 ? 11.522 7.286 4.730 1.00 83.56 106 MET A C 1
ATOM 815 O O . MET A 1 106 ? 11.976 7.697 3.660 1.00 83.56 106 MET A O 1
ATOM 819 N N . GLY A 1 107 ? 11.467 8.061 5.817 1.00 83.56 107 GLY A N 1
ATOM 820 C CA . GLY A 1 107 ? 11.958 9.439 5.864 1.00 83.56 107 GLY A CA 1
ATOM 821 C C . GLY A 1 107 ? 11.117 10.453 5.069 1.00 83.56 107 GLY A C 1
ATOM 822 O O . GLY A 1 107 ? 10.011 10.179 4.605 1.00 83.56 107 GLY A O 1
ATOM 823 N N . ALA A 1 108 ? 11.647 11.672 4.917 1.00 78.75 108 ALA A N 1
ATOM 824 C CA . ALA A 1 108 ? 10.896 12.840 4.434 1.00 78.75 108 ALA A CA 1
ATOM 825 C C . ALA A 1 108 ? 10.499 12.807 2.943 1.00 78.75 108 ALA A C 1
ATOM 827 O O . ALA A 1 108 ? 9.619 13.555 2.529 1.00 78.75 108 ALA A O 1
ATOM 828 N N . SER A 1 109 ? 11.133 11.962 2.127 1.00 77.62 109 SER A N 1
ATOM 829 C CA . SER A 1 109 ? 10.838 11.819 0.693 1.00 77.62 109 SER A CA 1
ATOM 830 C C . SER A 1 109 ? 9.858 10.681 0.385 1.00 77.62 109 SER A C 1
ATOM 832 O O . SER A 1 109 ? 9.729 10.274 -0.772 1.00 77.62 109 SER A O 1
ATOM 834 N N . ASN A 1 110 ? 9.172 10.150 1.402 1.00 80.00 110 ASN A N 1
ATOM 835 C CA . ASN A 1 110 ? 8.236 9.048 1.236 1.00 80.00 110 ASN A CA 1
ATOM 836 C C . ASN A 1 110 ? 7.018 9.459 0.390 1.00 80.00 110 ASN A C 1
ATOM 838 O O . ASN A 1 110 ? 6.256 10.345 0.767 1.00 80.00 110 ASN A O 1
ATOM 842 N N . ASN A 1 111 ? 6.813 8.772 -0.732 1.00 83.25 111 ASN A N 1
ATOM 843 C CA . ASN A 1 111 ? 5.644 8.914 -1.603 1.00 83.25 111 ASN A CA 1
ATOM 844 C C . ASN A 1 111 ? 4.807 7.623 -1.683 1.00 83.25 111 ASN A C 1
ATOM 846 O O . ASN A 1 111 ? 4.047 7.427 -2.639 1.00 83.25 111 ASN A O 1
ATOM 850 N N . SER A 1 112 ? 4.987 6.721 -0.717 1.00 85.38 112 SER A N 1
ATOM 851 C CA . SER A 1 112 ? 4.289 5.442 -0.647 1.00 85.38 112 SER A CA 1
ATOM 852 C C . SER A 1 112 ? 2.782 5.641 -0.547 1.00 85.38 112 SER A C 1
ATOM 854 O O . SER A 1 112 ? 2.300 6.507 0.183 1.00 85.38 112 SER A O 1
ATOM 856 N N . ALA A 1 113 ? 2.029 4.787 -1.236 1.00 86.06 113 ALA A N 1
ATOM 857 C CA . ALA A 1 113 ? 0.577 4.738 -1.105 1.00 86.06 113 ALA A CA 1
ATOM 858 C C . ALA A 1 113 ? 0.119 4.384 0.324 1.00 86.06 113 ALA A C 1
ATOM 860 O O . ALA A 1 113 ? -1.004 4.711 0.689 1.00 86.06 113 ALA A O 1
ATOM 861 N N . SER A 1 114 ? 0.987 3.755 1.126 1.00 86.19 114 SER A N 1
ATOM 862 C CA . SER A 1 114 ? 0.726 3.391 2.527 1.00 86.19 114 SER A CA 1
ATOM 863 C C . SER A 1 114 ? 1.123 4.471 3.541 1.00 86.19 114 SER A C 1
ATOM 865 O O . SER A 1 114 ? 1.090 4.217 4.743 1.00 86.19 114 SER A O 1
ATOM 867 N N . LEU A 1 115 ? 1.548 5.657 3.095 1.00 89.44 115 LEU A N 1
ATOM 868 C CA . LEU A 1 115 ? 1.944 6.728 4.006 1.00 89.44 115 LEU A CA 1
ATOM 869 C C . LEU A 1 115 ? 0.720 7.311 4.731 1.00 89.44 115 LEU A C 1
ATOM 871 O O . LEU A 1 115 ? -0.165 7.882 4.098 1.00 89.44 115 LEU A O 1
ATOM 875 N N . SER A 1 116 ? 0.730 7.223 6.059 1.00 91.31 116 SER A N 1
ATOM 876 C CA . SER A 1 116 ? -0.186 7.932 6.956 1.00 91.31 116 SER A CA 1
ATOM 877 C C . SER A 1 116 ? 0.583 8.999 7.742 1.00 91.31 116 SER A C 1
ATOM 879 O O . SER A 1 116 ? 1.775 8.843 8.023 1.00 91.31 116 SER A O 1
ATOM 881 N N . GLN A 1 117 ? -0.091 10.108 8.057 1.00 91.94 117 GLN A N 1
ATOM 882 C CA . GLN A 1 117 ? 0.456 11.179 8.901 1.00 91.94 117 GLN A CA 1
ATOM 883 C C . GLN A 1 117 ? -0.090 11.150 10.330 1.00 91.94 117 GLN A C 1
ATOM 885 O O . GLN A 1 117 ? 0.406 11.902 11.176 1.00 91.94 117 GLN A O 1
ATOM 890 N N . ALA A 1 118 ? -1.066 10.280 10.597 1.00 93.94 118 ALA A N 1
ATOM 891 C CA . ALA A 1 118 ? -1.664 10.126 11.907 1.00 93.94 118 ALA A CA 1
ATOM 892 C C . ALA A 1 118 ? -0.605 9.802 12.965 1.00 93.94 118 ALA A C 1
ATOM 894 O O . ALA A 1 118 ? 0.295 8.981 12.769 1.00 93.94 118 ALA A O 1
ATOM 895 N N . SER A 1 119 ? -0.723 10.471 14.104 1.00 94.50 119 SER A N 1
ATOM 896 C CA . SER A 1 119 ? 0.108 10.250 15.289 1.00 94.50 119 SER A CA 1
ATOM 897 C C . SER A 1 119 ? -0.723 9.779 16.488 1.00 94.50 119 SER A C 1
ATOM 899 O O . SER A 1 119 ? -0.184 9.542 17.568 1.00 94.50 119 SER A O 1
ATOM 901 N N . SER A 1 120 ? -2.028 9.580 16.289 1.00 96.62 120 SER A N 1
ATOM 902 C CA . SER A 1 120 ? -2.950 8.983 17.252 1.00 96.62 120 SER A CA 1
ATOM 903 C C . SER A 1 120 ? -3.938 8.037 16.560 1.00 96.62 120 SER A C 1
ATOM 905 O O . SER A 1 120 ? -4.158 8.115 15.352 1.00 96.62 120 SER A O 1
ATOM 907 N N . VAL A 1 121 ? -4.553 7.126 17.323 1.00 95.75 121 VAL A N 1
ATOM 908 C CA . VAL A 1 121 ? -5.557 6.186 16.785 1.00 95.75 121 VAL A CA 1
ATOM 909 C C . VAL A 1 121 ? -6.789 6.934 16.272 1.00 95.75 121 VAL A C 1
ATOM 911 O O . VAL A 1 121 ? -7.358 6.548 15.255 1.00 95.75 121 VAL A O 1
ATOM 914 N N . SER A 1 122 ? -7.181 8.018 16.946 1.00 95.31 122 SER A N 1
ATOM 915 C CA . SER A 1 122 ? -8.291 8.868 16.510 1.00 95.31 122 SER A CA 1
ATOM 916 C C . SER A 1 122 ? -7.997 9.520 15.162 1.00 95.31 122 SER A C 1
ATOM 918 O O . SER A 1 122 ? -8.816 9.415 14.256 1.00 95.31 122 SER A O 1
ATOM 920 N N . GLU A 1 123 ? -6.800 10.089 14.984 1.00 96.25 123 GLU A N 1
ATOM 921 C CA . GLU A 1 123 ? -6.375 10.633 13.687 1.00 96.25 123 GLU A CA 1
ATOM 922 C C . GLU A 1 123 ? -6.343 9.551 12.603 1.00 96.25 123 GLU A C 1
ATOM 924 O O . GLU A 1 123 ? -6.808 9.793 11.495 1.00 96.25 123 GLU A O 1
ATOM 929 N N . LEU A 1 124 ? -5.857 8.344 12.926 1.00 94.44 124 LEU A N 1
ATOM 930 C CA . LEU A 1 124 ? -5.805 7.223 11.981 1.00 94.44 124 LEU A CA 1
ATOM 931 C C . LEU A 1 124 ? -7.211 6.774 11.546 1.00 94.44 124 LEU A C 1
ATOM 933 O O . LEU A 1 124 ? -7.414 6.330 10.417 1.00 94.44 124 LEU A O 1
ATOM 937 N N . ARG A 1 125 ? -8.195 6.895 12.442 1.00 94.44 125 ARG A N 1
ATOM 938 C CA . ARG A 1 125 ? -9.606 6.623 12.156 1.00 94.44 125 ARG A CA 1
ATOM 939 C C . ARG A 1 125 ? -10.243 7.717 11.302 1.00 94.44 125 ARG A C 1
ATOM 941 O O . ARG A 1 125 ? -11.051 7.397 10.436 1.00 94.44 125 ARG A O 1
ATOM 948 N N . GLU A 1 126 ? -9.901 8.976 11.553 1.00 94.50 126 GLU A N 1
ATOM 949 C CA . GLU A 1 126 ? -10.470 10.145 10.873 1.00 94.50 126 GLU A CA 1
ATOM 950 C C . GLU A 1 126 ? -9.857 10.410 9.494 1.00 94.50 126 GLU A C 1
ATOM 952 O O . GLU A 1 126 ? -10.548 10.925 8.620 1.00 94.50 126 GLU A O 1
ATOM 957 N N . GLU A 1 127 ? -8.589 10.049 9.266 1.00 91.69 127 GLU A N 1
ATOM 958 C CA . GLU A 1 127 ? -7.904 10.335 7.996 1.00 91.69 127 GLU A CA 1
ATOM 959 C C . GLU A 1 127 ? -8.513 9.603 6.790 1.00 91.69 127 GLU A C 1
ATOM 961 O O . GLU A 1 127 ? -8.215 9.965 5.651 1.00 91.69 127 GLU A O 1
ATOM 966 N N . GLU A 1 128 ? -9.315 8.554 7.029 1.00 88.44 128 GLU A N 1
ATOM 967 C CA . GLU A 1 128 ? -9.830 7.630 6.009 1.00 88.44 128 GLU A CA 1
ATOM 968 C C . GLU A 1 128 ? -8.738 7.232 4.995 1.00 88.44 128 GLU A C 1
ATOM 970 O O . GLU A 1 128 ? -8.953 7.137 3.785 1.00 88.44 128 GLU A O 1
ATOM 975 N N . GLY A 1 129 ? -7.524 7.022 5.495 1.00 89.62 129 GLY A N 1
ATOM 976 C CA . GLY A 1 129 ? -6.306 6.930 4.709 1.00 89.62 129 GLY A CA 1
ATOM 977 C C . GLY A 1 129 ? -5.963 5.494 4.303 1.00 89.62 129 GLY A C 1
ATOM 978 O O . GLY A 1 129 ? -6.866 4.694 4.013 1.00 89.62 129 GLY A O 1
ATOM 979 N N . PRO A 1 130 ? -4.664 5.146 4.245 1.00 88.94 130 PRO A N 1
ATOM 980 C CA . PRO A 1 130 ? -4.218 3.804 3.882 1.00 88.94 130 PRO A CA 1
ATOM 981 C C . PRO A 1 130 ? -4.646 2.716 4.873 1.00 88.94 130 PRO A C 1
ATOM 983 O O . PRO A 1 130 ? -4.820 1.571 4.457 1.00 88.94 130 PRO A O 1
ATOM 986 N N . TYR A 1 131 ? -4.847 3.061 6.145 1.00 91.88 131 TYR A N 1
ATOM 987 C CA . TYR A 1 131 ? -5.225 2.137 7.212 1.00 91.88 131 TYR A CA 1
ATOM 988 C C . TYR A 1 131 ? -6.710 2.282 7.534 1.00 91.88 131 TYR A C 1
ATOM 990 O O . TYR A 1 131 ? -7.152 3.342 7.967 1.00 91.88 131 TYR A O 1
ATOM 998 N N . ARG A 1 132 ? -7.500 1.221 7.342 1.00 92.00 132 ARG A N 1
ATOM 999 C CA . ARG A 1 132 ? -8.943 1.258 7.629 1.00 92.00 132 ARG A CA 1
ATOM 1000 C C . ARG A 1 132 ? -9.413 0.034 8.394 1.00 92.00 132 ARG A C 1
ATOM 1002 O O . ARG A 1 132 ? -8.997 -1.088 8.115 1.00 92.00 132 ARG A O 1
ATOM 1009 N N . ILE A 1 133 ? -10.346 0.251 9.312 1.00 93.50 133 ILE A N 1
ATOM 1010 C CA . ILE A 1 133 ? -11.168 -0.807 9.896 1.00 93.50 133 ILE A CA 1
ATOM 1011 C C . ILE A 1 133 ? -12.584 -0.600 9.386 1.00 93.50 133 ILE A C 1
ATOM 1013 O O . ILE A 1 133 ? -13.135 0.491 9.525 1.00 93.50 133 ILE A O 1
ATOM 1017 N N . VAL A 1 134 ? -13.149 -1.629 8.767 1.00 93.06 134 VAL A N 1
ATOM 1018 C CA . VAL A 1 134 ? -14.442 -1.550 8.084 1.00 93.06 134 VAL A CA 1
ATOM 1019 C C . VAL A 1 134 ? -15.337 -2.722 8.454 1.00 93.06 134 VAL A C 1
ATOM 1021 O O . VAL A 1 134 ? -14.867 -3.792 8.845 1.00 93.06 134 VAL A O 1
ATOM 1024 N N . THR A 1 135 ? -16.642 -2.547 8.290 1.00 92.38 135 THR A N 1
ATOM 10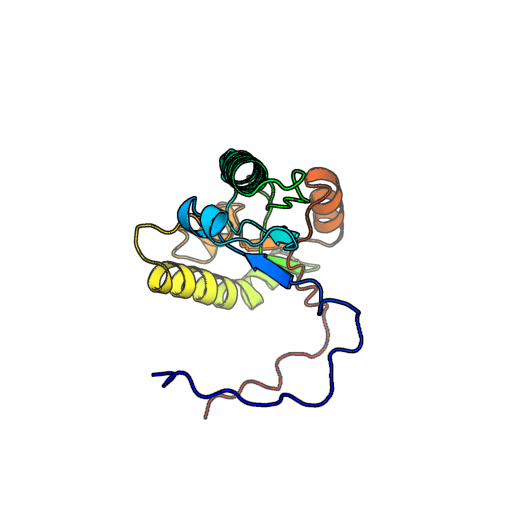25 C CA . THR A 1 135 ? -17.587 -3.664 8.357 1.00 92.38 135 THR A CA 1
ATOM 1026 C C . THR A 1 135 ? -17.523 -4.514 7.083 1.00 92.38 135 THR A C 1
ATOM 1028 O O . THR A 1 135 ? -17.056 -4.042 6.039 1.00 92.38 135 THR A O 1
ATOM 1031 N N . PRO A 1 136 ? -18.020 -5.765 7.102 1.00 90.50 136 PRO A N 1
ATOM 1032 C CA . PRO A 1 136 ? -18.100 -6.585 5.893 1.00 90.50 136 PRO A CA 1
ATOM 1033 C C . PRO A 1 136 ? -18.856 -5.907 4.739 1.00 90.50 136 PRO A C 1
ATOM 1035 O O . PRO A 1 136 ? -18.462 -6.035 3.581 1.00 90.50 136 PRO A O 1
ATOM 1038 N N . GLN A 1 137 ? -19.913 -5.148 5.037 1.00 90.25 137 GLN A N 1
ATOM 1039 C CA . GLN A 1 137 ? -20.690 -4.409 4.040 1.00 90.25 137 GLN A CA 1
ATOM 1040 C C . GLN A 1 137 ? -19.859 -3.280 3.416 1.00 90.25 137 GLN A C 1
ATOM 1042 O O . GLN A 1 137 ? -19.777 -3.183 2.192 1.00 90.25 137 GLN A O 1
ATOM 1047 N N . GLN A 1 138 ? -19.160 -2.500 4.243 1.00 91.38 138 GLN A N 1
ATOM 1048 C CA . GLN A 1 138 ? -18.252 -1.444 3.785 1.00 91.38 138 GLN A CA 1
ATOM 1049 C C . GLN A 1 138 ? -17.076 -2.009 2.971 1.00 91.38 138 GLN A C 1
ATOM 1051 O O . GLN A 1 138 ? -16.660 -1.413 1.980 1.00 91.38 138 GLN A O 1
ATOM 1056 N N . ALA A 1 139 ? -16.565 -3.195 3.317 1.00 89.88 139 ALA A N 1
ATOM 1057 C CA . ALA A 1 139 ? -15.527 -3.860 2.529 1.00 89.88 139 ALA A CA 1
ATOM 1058 C C . ALA A 1 139 ? -15.999 -4.162 1.094 1.00 89.88 139 ALA A C 1
ATOM 1060 O O . ALA A 1 139 ? -15.251 -3.966 0.135 1.00 89.88 139 ALA A O 1
ATOM 1061 N N . VAL A 1 140 ? -17.255 -4.590 0.921 1.00 89.38 140 VAL A N 1
ATOM 1062 C CA . VAL A 1 140 ? -17.840 -4.817 -0.411 1.00 89.38 140 VAL A CA 1
ATOM 1063 C C . VAL A 1 140 ? -17.948 -3.512 -1.202 1.00 89.38 140 VAL A C 1
ATOM 1065 O O . VAL A 1 140 ? -17.689 -3.506 -2.407 1.00 89.38 140 VAL A O 1
ATOM 1068 N N . GLU A 1 141 ? -18.309 -2.409 -0.550 1.00 90.81 141 GLU A N 1
ATOM 1069 C CA . GLU A 1 141 ? -18.365 -1.082 -1.174 1.00 90.81 141 GLU A CA 1
ATOM 1070 C C . GLU A 1 141 ? -16.981 -0.616 -1.632 1.00 90.81 141 GLU A C 1
ATOM 1072 O O . GLU A 1 141 ? -16.830 -0.213 -2.785 1.00 90.81 141 GLU A O 1
ATOM 1077 N N . LEU A 1 142 ? -15.950 -0.779 -0.797 1.00 87.06 142 LEU A N 1
ATOM 1078 C CA . LEU A 1 142 ? -14.562 -0.475 -1.161 1.00 87.06 142 LEU A CA 1
ATOM 1079 C C . LEU A 1 142 ? -14.087 -1.300 -2.359 1.00 87.06 142 LEU A C 1
ATOM 1081 O O . LEU A 1 142 ? -13.491 -0.762 -3.294 1.00 87.06 142 LEU A O 1
ATOM 1085 N N . ILE A 1 143 ? -14.395 -2.599 -2.374 1.00 84.69 143 ILE A N 1
ATOM 1086 C CA . ILE A 1 143 ? -14.059 -3.475 -3.501 1.00 84.69 143 ILE A CA 1
ATOM 1087 C C . ILE A 1 143 ? -14.743 -3.001 -4.782 1.00 84.69 143 ILE A C 1
ATOM 1089 O O . ILE A 1 143 ? -14.149 -3.111 -5.848 1.00 84.69 143 ILE A O 1
ATOM 1093 N N . LYS A 1 144 ? -15.979 -2.495 -4.717 1.00 85.94 144 LYS A N 1
ATOM 1094 C CA . LYS A 1 144 ? -16.682 -1.955 -5.891 1.00 85.94 144 LYS A CA 1
ATOM 1095 C C . LYS A 1 144 ? -16.097 -0.617 -6.342 1.00 85.94 144 LYS A C 1
ATOM 1097 O O . LYS A 1 144 ? -15.948 -0.421 -7.544 1.00 85.94 144 LYS A O 1
ATOM 1102 N N . ALA A 1 145 ? -15.759 0.261 -5.401 1.00 85.50 145 ALA A N 1
ATOM 1103 C CA . ALA A 1 145 ? -15.274 1.609 -5.678 1.00 85.50 145 ALA A CA 1
ATOM 1104 C C . ALA A 1 145 ? -13.890 1.624 -6.346 1.00 85.50 145 ALA A C 1
ATOM 1106 O O . ALA A 1 145 ? -13.651 2.437 -7.233 1.00 85.50 145 ALA A O 1
ATOM 1107 N N . TYR A 1 146 ? -12.995 0.711 -5.960 1.00 77.88 146 TYR A N 1
ATOM 1108 C CA . TYR A 1 146 ? -11.587 0.759 -6.369 1.00 77.88 146 TYR A CA 1
ATOM 1109 C C . TYR A 1 146 ? -11.168 -0.360 -7.339 1.00 77.88 146 TYR A C 1
ATOM 1111 O O . TYR A 1 146 ? -9.993 -0.708 -7.394 1.00 77.88 146 TYR A O 1
ATOM 1119 N N . LYS A 1 147 ? -12.070 -0.964 -8.132 1.00 64.62 147 LYS A N 1
ATOM 1120 C CA . LYS A 1 147 ? -11.657 -1.987 -9.123 1.00 64.62 147 LYS A CA 1
ATOM 1121 C C . LYS A 1 147 ? -10.799 -1.389 -10.255 1.00 64.62 147 LYS A C 1
ATOM 1123 O O . LYS A 1 147 ? -11.176 -0.345 -10.779 1.00 64.62 147 LYS A O 1
ATOM 1128 N N . PRO A 1 148 ? -9.735 -2.084 -10.717 1.00 53.47 148 PRO A N 1
ATOM 1129 C CA . PRO A 1 148 ? -9.240 -3.395 -10.283 1.00 53.47 148 PRO A CA 1
ATOM 1130 C C . PRO A 1 148 ? -8.079 -3.281 -9.267 1.00 53.47 148 PRO A C 1
ATOM 1132 O O . PRO A 1 148 ? -6.940 -3.600 -9.591 1.00 53.47 148 PRO A O 1
ATOM 1135 N N . CYS A 1 149 ? -8.323 -2.846 -8.027 1.00 48.31 149 CYS A N 1
ATOM 1136 C CA . CYS A 1 149 ? -7.281 -2.821 -6.993 1.00 48.31 149 CYS A CA 1
ATOM 1137 C C . CYS A 1 149 ? -7.135 -4.172 -6.286 1.00 48.31 149 CYS A C 1
ATOM 1139 O O . CYS A 1 149 ? -8.087 -4.713 -5.720 1.00 48.31 149 CYS A O 1
ATOM 1141 N N . ARG A 1 150 ? -5.900 -4.684 -6.268 1.00 51.06 150 ARG A N 1
ATOM 1142 C CA . ARG A 1 150 ? -5.456 -5.716 -5.329 1.00 51.06 150 ARG A CA 1
ATOM 1143 C C . ARG A 1 150 ? -5.012 -5.017 -4.045 1.00 51.06 150 ARG A C 1
ATOM 1145 O O . ARG A 1 150 ? -3.898 -4.515 -3.967 1.00 51.06 150 ARG A O 1
ATOM 1152 N N . PHE A 1 151 ? -5.906 -4.943 -3.068 1.00 48.88 151 PHE A N 1
ATOM 1153 C CA . PHE A 1 151 ? -5.548 -4.582 -1.700 1.00 48.88 151 PHE A CA 1
ATOM 1154 C C . PHE A 1 151 ? -4.606 -5.643 -1.119 1.00 48.88 151 PHE A C 1
ATOM 1156 O O . PHE A 1 151 ? -4.801 -6.831 -1.397 1.00 48.88 151 PHE A O 1
ATOM 1163 N N . ASN A 1 152 ? -3.677 -5.261 -0.237 1.00 44.66 152 ASN A N 1
ATOM 1164 C CA . ASN A 1 152 ? -3.203 -6.201 0.780 1.00 44.66 152 ASN A CA 1
ATOM 1165 C C . ASN A 1 152 ? -4.349 -6.362 1.784 1.00 44.66 152 ASN A C 1
ATOM 1167 O O . ASN A 1 152 ? -4.366 -5.780 2.866 1.00 44.66 152 ASN A O 1
ATOM 1171 N N . LEU A 1 153 ? -5.387 -7.086 1.364 1.00 39.00 153 LEU A N 1
ATOM 1172 C CA . LEU A 1 153 ? -6.523 -7.386 2.210 1.00 39.00 153 LEU A CA 1
ATOM 1173 C C . LEU A 1 153 ? -6.065 -8.427 3.228 1.00 39.00 153 LEU A C 1
ATOM 1175 O O . LEU A 1 153 ? -6.195 -9.632 3.013 1.00 39.00 153 LEU A O 1
ATOM 1179 N N . CYS A 1 154 ? -5.529 -7.961 4.348 1.00 34.66 154 CYS A N 1
ATOM 1180 C CA . CYS A 1 154 ? -5.435 -8.776 5.543 1.00 34.66 154 CYS A CA 1
ATOM 1181 C C . CYS A 1 154 ? -6.852 -8.964 6.095 1.00 34.66 154 CYS A C 1
ATOM 1183 O O . CYS A 1 154 ? -7.302 -8.227 6.969 1.00 34.66 154 CYS A O 1
ATOM 1185 N N . VAL A 1 155 ? -7.573 -9.971 5.590 1.00 34.56 155 VAL A N 1
ATOM 1186 C CA . VAL A 1 155 ? -8.786 -10.462 6.255 1.00 34.56 155 VAL A CA 1
ATOM 1187 C C . VAL A 1 155 ? -8.354 -11.119 7.565 1.00 34.56 155 VAL A C 1
ATOM 1189 O O . VAL A 1 155 ? -8.172 -12.332 7.636 1.00 34.56 155 VAL A O 1
ATOM 1192 N N . VAL A 1 156 ? -8.174 -10.331 8.622 1.00 35.56 156 VAL A N 1
ATOM 1193 C CA . VAL A 1 156 ? -8.051 -10.877 9.977 1.00 35.56 156 VAL A CA 1
ATOM 1194 C C . VAL A 1 156 ? -9.464 -11.161 10.474 1.00 35.56 156 VAL A C 1
ATOM 1196 O O . VAL A 1 156 ? -10.057 -10.407 11.237 1.00 35.56 156 VAL A O 1
ATOM 1199 N N . GLY A 1 157 ? -10.041 -12.238 9.938 1.00 28.06 157 GLY A N 1
ATOM 1200 C CA . GLY A 1 157 ? -11.301 -12.798 10.402 1.00 28.06 157 GLY A CA 1
ATOM 1201 C C . GLY A 1 157 ? -11.135 -13.374 11.807 1.00 28.06 157 GLY A C 1
ATOM 1202 O O . GLY A 1 157 ? -10.100 -13.943 12.149 1.00 28.06 157 GLY A O 1
ATOM 1203 N N . PHE A 1 158 ? -12.163 -13.208 12.631 1.00 33.59 158 PHE A N 1
ATOM 1204 C CA . PHE A 1 158 ? -12.201 -13.569 14.045 1.00 33.59 158 PHE A CA 1
ATOM 1205 C C . PHE A 1 158 ? -12.039 -15.092 14.273 1.00 33.59 158 PHE A C 1
ATOM 1207 O O . PHE A 1 158 ? -13.022 -15.806 14.443 1.00 33.59 158 PHE A O 1
ATOM 1214 N N . ARG A 1 159 ? -10.798 -15.606 14.274 1.00 27.89 159 ARG A N 1
ATOM 1215 C CA . ARG A 1 159 ? -10.296 -16.735 15.093 1.00 27.89 159 ARG A CA 1
ATOM 1216 C C . ARG A 1 159 ? -8.808 -16.993 14.799 1.00 27.89 159 ARG A C 1
ATOM 1218 O O . ARG A 1 159 ? -8.456 -17.379 13.697 1.00 27.89 159 ARG A O 1
ATOM 1225 N N . GLN A 1 160 ? -7.970 -16.848 15.830 1.00 32.69 160 GLN A N 1
ATOM 1226 C CA . GLN A 1 160 ? -6.610 -17.411 15.952 1.00 32.69 160 GLN A CA 1
ATOM 1227 C C . GLN A 1 160 ? -5.578 -17.072 14.857 1.00 32.69 160 GLN A C 1
ATOM 1229 O O . GLN A 1 160 ? -5.353 -17.887 13.972 1.00 32.69 160 GLN A O 1
ATOM 1234 N N . ILE A 1 161 ? -4.816 -15.977 15.000 1.00 33.69 161 ILE A N 1
ATOM 1235 C CA . ILE A 1 161 ? -3.475 -15.897 14.363 1.00 33.69 161 ILE A CA 1
ATOM 1236 C C . ILE A 1 161 ? -2.368 -15.381 15.311 1.00 33.69 161 ILE A C 1
ATOM 1238 O O . ILE A 1 161 ? -1.209 -15.739 15.141 1.00 33.69 161 ILE A O 1
ATOM 1242 N N . TRP A 1 162 ? -2.672 -14.663 16.398 1.00 34.47 162 TRP A N 1
ATOM 1243 C CA . TRP A 1 162 ? -1.624 -13.972 17.178 1.00 34.47 162 TRP A CA 1
ATOM 1244 C C . TRP A 1 162 ? -1.166 -14.655 18.481 1.00 34.47 162 TRP A C 1
ATOM 1246 O O . TRP A 1 162 ? -0.718 -13.978 19.394 1.00 34.47 162 TRP A O 1
ATOM 1256 N N . HIS A 1 163 ? -1.204 -15.990 18.575 1.00 27.94 163 HIS A N 1
ATOM 1257 C CA . HIS A 1 163 ? -0.506 -16.705 19.669 1.00 27.94 163 HIS A CA 1
ATOM 1258 C C . HIS A 1 163 ? 1.008 -16.893 19.411 1.00 27.94 163 HIS A C 1
ATOM 1260 O O . HIS A 1 163 ? 1.678 -17.579 20.174 1.00 27.94 163 HIS A O 1
ATOM 1266 N N . GLY A 1 164 ? 1.563 -16.317 18.337 1.00 31.06 164 GLY A N 1
ATOM 1267 C CA . GLY A 1 164 ? 2.917 -16.635 17.863 1.00 31.06 164 GLY A CA 1
ATOM 1268 C C . GLY A 1 164 ? 4.001 -15.567 18.029 1.00 31.06 164 GLY A C 1
ATOM 1269 O O . GLY A 1 164 ? 5.118 -15.817 17.594 1.00 31.06 164 GLY A O 1
ATOM 1270 N N . LEU A 1 165 ? 3.725 -14.395 18.608 1.00 29.41 165 LEU A N 1
ATOM 1271 C CA . LEU A 1 165 ? 4.725 -13.321 18.726 1.00 29.41 165 LEU A CA 1
ATOM 1272 C C . LEU A 1 165 ? 4.867 -12.850 20.175 1.00 29.41 165 LEU A C 1
ATOM 1274 O O . LEU A 1 165 ? 4.543 -11.721 20.529 1.00 29.41 165 LEU A O 1
ATOM 1278 N N . HIS A 1 166 ? 5.381 -13.749 21.013 1.00 25.66 166 HIS A N 1
ATOM 1279 C CA . HIS A 1 166 ? 6.114 -13.349 22.207 1.00 25.66 166 HIS A CA 1
ATOM 1280 C C . HIS A 1 166 ? 7.552 -13.047 21.784 1.00 25.66 166 HIS A C 1
ATOM 1282 O O . HIS A 1 166 ? 8.320 -13.956 21.475 1.00 25.66 166 HIS A O 1
ATOM 1288 N N . PHE A 1 167 ? 7.901 -11.763 21.737 1.00 30.67 167 PHE A N 1
ATOM 1289 C CA . PHE A 1 167 ? 9.299 -11.356 21.775 1.00 30.67 167 PHE A CA 1
ATOM 1290 C C . PHE A 1 167 ? 9.798 -11.595 23.206 1.00 30.67 167 PHE A C 1
ATOM 1292 O O . PHE A 1 167 ? 9.268 -11.005 24.150 1.00 30.67 167 PHE A O 1
ATOM 1299 N N . HIS A 1 168 ? 10.732 -12.536 23.349 1.00 33.03 168 HIS A N 1
ATOM 1300 C CA . HIS A 1 168 ? 11.560 -12.702 24.543 1.00 33.03 168 HIS A CA 1
ATOM 1301 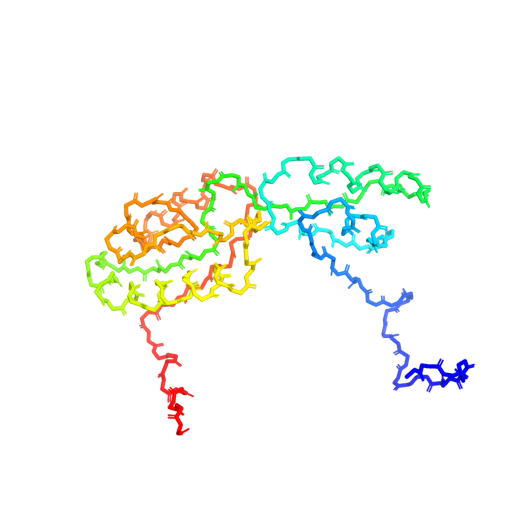C C . HIS A 1 168 ? 12.686 -11.671 24.560 1.00 33.03 168 HIS A C 1
ATOM 1303 O O . HIS A 1 168 ? 13.192 -11.346 23.460 1.00 33.03 168 HIS A O 1
#

Secondary structure (DSSP, 8-state):
---S-----SSPPSSTT-PPEEEE-SSHHHHTT--TTEEEE-SS--THHHHHHHHHHHHTT-----B--PPTT--SEEEE-SSHHHHHHHHHHHHHHHHHHHHHHH-TT---TT----SSHHHHHHS--SEEEE-HHHHHHHHHHTTT---B-----SS---SS----

Sequence (168 aa):
MWRGRKIHVQPKPSSTGGPVIAYGGGSKAAAQRSTPRDDVFPQTTDPMMAVFYDEEAKRVGNPPGLTIGPSKGAPTTVFLAESLDKGWEQYGPYMLHDAVSYREWMGASNNSASLSQASSVSELREEEGPYRIVTPQQAVELIKAYKPCRFNLCVVGFRQIWHGLHFH

Radius of gyration: 19.91 Å; chains: 1; bounding box: 56×40×52 Å